Protein AF-A0A251VRC1-F1 (afdb_monomer_lite)

Sequence (57 aa):
MDVRLLHELNVYQDIFKEFYLSKYSGRRLMWQNSLGHCVLKTEFAKGKKELDVSLFQ

Structure (mmCIF, N/CA/C/O backbone):
data_AF-A0A251VRC1-F1
#
_entry.id   AF-A0A251VRC1-F1
#
loop_
_atom_site.group_PDB
_atom_site.id
_atom_site.type_symbol
_atom_site.label_atom_id
_atom_site.label_alt_id
_atom_site.label_comp_id
_atom_site.label_asym_id
_atom_site.label_entity_id
_atom_site.label_seq_id
_atom_site.pdbx_PDB_ins_code
_atom_site.Cartn_x
_atom_site.Cartn_y
_atom_site.Cartn_z
_atom_site.occupancy
_atom_site.B_iso_or_equiv
_atom_site.auth_seq_id
_atom_site.auth_comp_id
_atom_site.auth_asym_id
_atom_site.auth_atom_id
_atom_site.pdbx_PDB_model_num
ATOM 1 N N . MET A 1 1 ? -2.981 -16.732 -3.175 1.00 58.47 1 MET A N 1
ATOM 2 C CA . MET A 1 1 ? -4.406 -16.347 -3.196 1.00 58.47 1 MET A CA 1
ATOM 3 C C . MET A 1 1 ? -4.514 -15.076 -4.001 1.00 58.47 1 MET A C 1
ATOM 5 O O . MET A 1 1 ? -3.677 -14.202 -3.807 1.00 58.47 1 MET A O 1
ATOM 9 N N . ASP A 1 2 ? -5.467 -15.017 -4.923 1.00 71.06 2 ASP A N 1
ATOM 10 C CA . ASP A 1 2 ? -5.725 -13.809 -5.703 1.00 71.06 2 ASP A CA 1
ATOM 11 C C . ASP A 1 2 ? -6.550 -12.842 -4.844 1.00 71.06 2 ASP A C 1
ATOM 13 O O . ASP A 1 2 ? -7.547 -13.249 -4.243 1.00 71.06 2 ASP A O 1
ATOM 17 N N . VAL A 1 3 ? -6.085 -11.604 -4.690 1.00 82.94 3 VAL A N 1
ATOM 18 C CA . VAL A 1 3 ? -6.622 -10.643 -3.713 1.00 82.94 3 VAL A CA 1
ATOM 19 C C . VAL A 1 3 ? -7.056 -9.415 -4.478 1.00 82.94 3 VAL A C 1
ATOM 21 O O . VAL A 1 3 ? -6.250 -8.783 -5.157 1.00 82.94 3 VAL A O 1
ATOM 24 N N . ARG A 1 4 ? -8.333 -9.054 -4.354 1.00 88.00 4 ARG A N 1
ATOM 25 C CA . ARG A 1 4 ? -8.855 -7.837 -4.972 1.00 88.00 4 ARG A CA 1
ATOM 26 C C . ARG A 1 4 ? -8.511 -6.638 -4.103 1.00 88.00 4 ARG A C 1
ATOM 28 O O . ARG A 1 4 ? -9.254 -6.298 -3.189 1.00 88.00 4 ARG A O 1
ATOM 35 N N . LEU A 1 5 ? -7.367 -6.028 -4.391 1.00 88.62 5 LEU A N 1
ATOM 36 C CA . LEU A 1 5 ? -6.953 -4.780 -3.760 1.00 88.62 5 LEU A CA 1
ATOM 37 C C . LEU A 1 5 ? -7.783 -3.607 -4.285 1.00 88.62 5 LEU A C 1
ATOM 39 O O . LEU A 1 5 ? -8.201 -3.587 -5.447 1.00 88.62 5 LEU A O 1
ATOM 43 N N . LEU A 1 6 ? -7.976 -2.606 -3.426 1.00 90.69 6 LEU A N 1
ATOM 44 C CA . LEU A 1 6 ? -8.539 -1.315 -3.813 1.00 90.69 6 LEU A CA 1
ATOM 45 C C . LEU A 1 6 ? -7.704 -0.691 -4.939 1.00 90.69 6 LEU A C 1
ATOM 47 O O . LEU A 1 6 ? -6.482 -0.850 -4.978 1.00 90.69 6 LEU A O 1
ATOM 51 N N . HIS A 1 7 ? -8.361 0.039 -5.844 1.00 94.06 7 HIS A N 1
ATOM 52 C CA . HIS A 1 7 ? -7.715 0.618 -7.026 1.00 94.06 7 HIS A CA 1
ATOM 53 C C . HIS A 1 7 ? -6.475 1.454 -6.672 1.00 94.06 7 HIS A C 1
ATOM 55 O O . HIS A 1 7 ? -5.426 1.270 -7.279 1.00 94.06 7 HIS A O 1
ATOM 61 N N . GLU A 1 8 ? -6.565 2.293 -5.640 1.00 95.50 8 GLU A N 1
ATOM 62 C CA . GLU A 1 8 ? -5.457 3.147 -5.194 1.00 95.50 8 GLU A CA 1
ATOM 63 C C . GLU A 1 8 ? -4.222 2.341 -4.763 1.00 95.50 8 GLU A C 1
ATOM 65 O O . GLU A 1 8 ? -3.099 2.694 -5.115 1.00 95.50 8 GLU A O 1
ATOM 70 N N . LEU A 1 9 ? -4.411 1.211 -4.068 1.00 94.06 9 LEU A N 1
ATOM 71 C CA . LEU A 1 9 ? -3.298 0.348 -3.660 1.00 94.06 9 LEU A CA 1
ATOM 72 C C . LEU A 1 9 ? -2.613 -0.307 -4.862 1.00 94.06 9 LEU A C 1
ATOM 74 O O . LEU A 1 9 ? -1.389 -0.436 -4.857 1.00 94.06 9 LEU A O 1
ATOM 78 N N . ASN A 1 10 ? -3.373 -0.679 -5.897 1.00 93.88 10 ASN A N 1
ATOM 79 C CA . ASN A 1 10 ? -2.790 -1.184 -7.143 1.00 93.88 10 ASN A CA 1
ATOM 80 C C . ASN A 1 10 ? -1.934 -0.106 -7.820 1.00 93.88 10 ASN A C 1
ATOM 82 O O . ASN A 1 10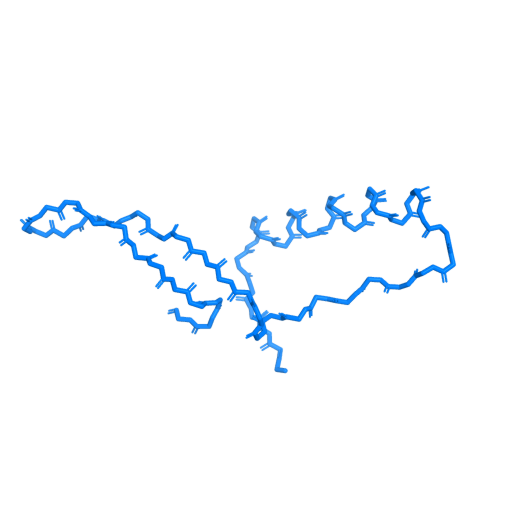 ? -0.796 -0.380 -8.191 1.00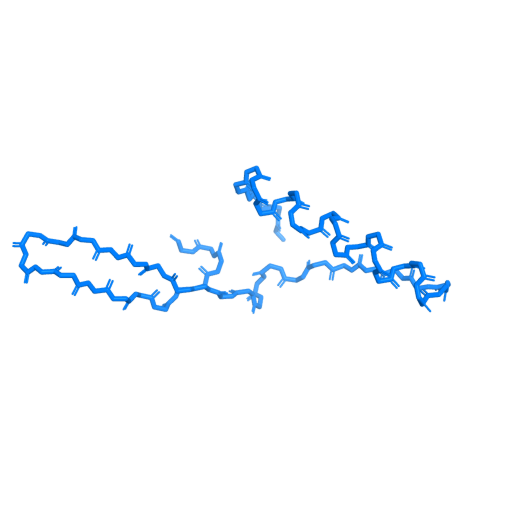 93.88 10 ASN A O 1
ATOM 86 N N . VAL A 1 11 ? -2.431 1.135 -7.887 1.00 96.88 11 VAL A N 1
ATOM 87 C CA . VAL A 1 11 ? -1.676 2.271 -8.441 1.00 96.88 11 VAL A CA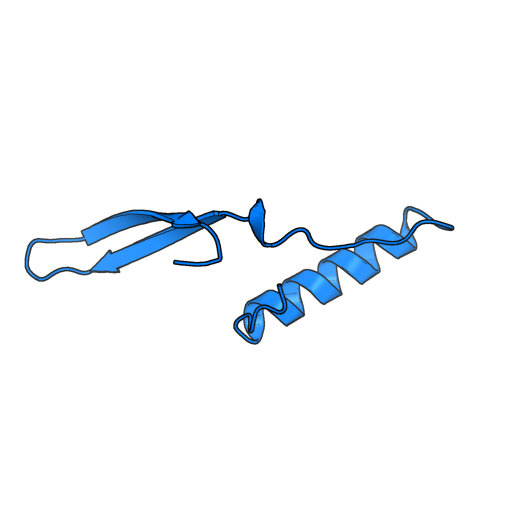 1
ATOM 88 C C . VAL A 1 11 ? -0.357 2.472 -7.689 1.00 96.88 11 VAL A C 1
ATOM 90 O O . VAL A 1 11 ? 0.694 2.609 -8.314 1.00 96.88 11 VAL A O 1
ATOM 93 N N . TYR A 1 12 ? -0.367 2.426 -6.353 1.00 96.62 12 TYR A N 1
ATOM 94 C CA . TYR A 1 12 ? 0.868 2.544 -5.570 1.00 96.62 12 TYR A CA 1
ATOM 95 C C . TYR A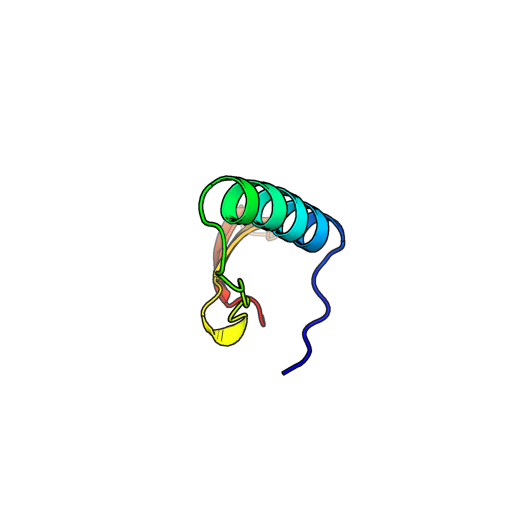 1 12 ? 1.842 1.382 -5.798 1.00 96.62 12 TYR A C 1
ATOM 97 O O . TYR A 1 12 ? 3.054 1.607 -5.875 1.00 96.62 12 TYR A O 1
ATOM 105 N N . GLN A 1 13 ? 1.338 0.152 -5.936 1.00 95.69 13 GLN A N 1
ATOM 106 C CA . GLN A 1 13 ? 2.173 -1.005 -6.264 1.00 95.69 13 GLN A CA 1
ATOM 107 C C . GLN A 1 13 ? 2.835 -0.865 -7.639 1.00 95.69 13 GLN A C 1
ATOM 109 O O . GLN A 1 13 ? 4.019 -1.189 -7.768 1.00 95.69 13 GLN A O 1
ATOM 114 N N . ASP A 1 14 ? 2.113 -0.364 -8.641 1.00 95.88 14 ASP A N 1
ATOM 115 C CA . ASP A 1 14 ? 2.640 -0.166 -9.994 1.00 95.88 14 ASP A CA 1
ATOM 116 C C . ASP A 1 14 ? 3.706 0.934 -10.036 1.00 95.88 14 ASP A C 1
ATOM 118 O O . ASP A 1 14 ? 4.806 0.694 -10.541 1.00 95.88 14 ASP A O 1
ATOM 122 N N . ILE A 1 15 ? 3.449 2.080 -9.395 1.00 98.12 15 ILE A N 1
ATOM 123 C CA . ILE A 1 15 ? 4.435 3.168 -9.261 1.00 98.12 15 ILE A CA 1
ATOM 124 C C . ILE A 1 15 ? 5.726 2.645 -8.616 1.00 98.12 15 ILE A C 1
ATOM 126 O O . ILE A 1 15 ? 6.834 2.902 -9.096 1.00 98.12 15 ILE A O 1
ATOM 130 N N . PHE A 1 16 ? 5.607 1.871 -7.532 1.00 97.62 16 PHE A N 1
ATOM 131 C CA . PHE A 1 16 ? 6.782 1.315 -6.866 1.00 97.62 16 PHE A CA 1
ATOM 132 C C . PHE A 1 16 ? 7.500 0.267 -7.724 1.00 97.62 16 PHE A C 1
ATOM 134 O O . PHE A 1 16 ? 8.731 0.198 -7.721 1.00 97.62 16 PHE A O 1
ATOM 141 N N . LYS A 1 17 ? 6.754 -0.554 -8.465 1.00 96.50 17 LYS A N 1
ATOM 142 C CA . LYS A 1 17 ? 7.316 -1.569 -9.358 1.00 96.50 17 LYS A CA 1
ATOM 143 C C . LYS A 1 17 ? 8.149 -0.929 -10.466 1.00 96.50 17 LYS A C 1
ATOM 145 O O . LYS A 1 17 ? 9.266 -1.391 -10.704 1.00 96.50 17 LYS A O 1
ATOM 150 N N . GLU A 1 18 ? 7.647 0.126 -11.103 1.00 97.06 18 GLU A N 1
ATOM 151 C CA . GLU A 1 18 ? 8.388 0.888 -12.116 1.00 97.06 18 GLU A CA 1
ATOM 152 C C . GLU A 1 18 ? 9.682 1.465 -11.537 1.00 97.06 18 GLU A C 1
ATOM 154 O O . GLU A 1 18 ? 10.770 1.231 -12.075 1.00 97.06 18 GLU A O 1
ATOM 159 N N . PHE A 1 19 ? 9.584 2.127 -10.381 1.00 98.00 19 PHE A N 1
ATOM 160 C CA . PHE A 1 19 ? 10.744 2.639 -9.657 1.00 98.00 19 PHE A CA 1
ATOM 161 C C . PHE A 1 19 ? 11.777 1.537 -9.369 1.00 98.00 19 PHE A C 1
ATOM 163 O O . PHE A 1 19 ? 12.954 1.682 -9.712 1.00 98.00 19 PHE A O 1
ATOM 170 N N . TYR A 1 20 ? 11.356 0.417 -8.779 1.00 98.06 20 TYR A N 1
ATOM 171 C CA . TYR A 1 20 ? 12.254 -0.670 -8.392 1.00 98.06 20 TYR A CA 1
ATOM 172 C C . TYR A 1 20 ? 12.968 -1.279 -9.604 1.00 98.06 20 TYR A C 1
ATOM 174 O O . TYR A 1 20 ? 14.186 -1.465 -9.576 1.00 98.06 20 TYR A O 1
ATOM 182 N N . LEU A 1 21 ? 12.230 -1.566 -10.679 1.00 96.94 21 LEU A N 1
ATOM 183 C CA . LEU A 1 21 ? 12.785 -2.207 -11.872 1.00 96.94 21 LEU A CA 1
ATOM 184 C C . LEU A 1 21 ? 13.690 -1.269 -12.680 1.00 96.94 21 LEU A C 1
ATOM 186 O O . LEU A 1 21 ? 14.640 -1.752 -13.294 1.00 96.94 21 LEU A O 1
ATOM 190 N N . SER A 1 22 ? 13.466 0.050 -12.626 1.00 96.94 22 SER A N 1
ATOM 191 C CA . SER A 1 22 ? 14.386 1.033 -13.222 1.00 96.94 22 SER A CA 1
ATOM 192 C C . SER A 1 22 ? 15.773 1.018 -12.564 1.00 96.94 22 SER A C 1
ATOM 194 O O . SER A 1 22 ? 16.784 1.213 -13.237 1.00 96.94 22 SER A O 1
ATOM 196 N N . LYS A 1 23 ? 15.833 0.747 -11.252 1.00 97.81 23 LYS A N 1
ATOM 197 C CA . LYS A 1 23 ? 17.077 0.732 -10.470 1.00 97.81 23 LYS A CA 1
ATOM 198 C C . LYS A 1 23 ? 17.744 -0.643 -10.435 1.00 97.81 23 LYS A C 1
ATOM 200 O O . LYS A 1 23 ? 18.968 -0.729 -10.366 1.00 97.81 23 LYS A O 1
ATOM 205 N N . TYR A 1 24 ? 16.954 -1.714 -10.455 1.00 97.19 24 TYR A N 1
ATOM 206 C CA . TYR A 1 24 ? 17.435 -3.086 -10.296 1.00 97.19 24 TYR A CA 1
ATOM 207 C C . TYR A 1 24 ? 17.030 -3.952 -11.491 1.00 97.19 24 TYR A C 1
ATOM 209 O O . TYR A 1 24 ? 16.029 -4.673 -11.458 1.00 97.19 24 TYR A O 1
ATOM 217 N N . SER A 1 25 ? 17.844 -3.901 -12.546 1.00 94.88 25 SER A N 1
ATOM 218 C CA . SER A 1 25 ? 17.626 -4.672 -13.770 1.00 94.88 25 SER A CA 1
ATOM 219 C C . SER A 1 25 ? 17.794 -6.185 -13.555 1.00 94.88 25 SER A C 1
ATOM 221 O O . SER A 1 25 ? 18.476 -6.646 -12.637 1.00 94.88 25 SER A O 1
ATOM 223 N N . GLY A 1 26 ? 17.121 -6.980 -14.395 1.00 95.69 26 GLY A N 1
ATOM 224 C CA . GLY A 1 26 ? 17.179 -8.448 -14.355 1.00 95.69 26 GLY A CA 1
ATOM 225 C C . GLY A 1 26 ? 16.427 -9.099 -13.187 1.00 95.69 26 GLY A C 1
ATOM 226 O O . GLY A 1 26 ? 16.506 -10.314 -13.010 1.00 95.69 26 GLY A O 1
ATOM 227 N N . ARG A 1 27 ? 15.692 -8.319 -12.384 1.00 97.19 27 ARG A N 1
ATOM 228 C CA . ARG A 1 27 ? 14.878 -8.825 -11.271 1.00 97.19 27 ARG A CA 1
ATOM 229 C C . ARG A 1 27 ? 13.394 -8.853 -11.620 1.00 97.19 27 ARG A C 1
ATOM 231 O O . ARG A 1 27 ? 12.926 -8.123 -12.488 1.00 97.19 27 ARG A O 1
ATOM 238 N N . ARG A 1 28 ? 12.639 -9.673 -10.887 1.00 94.62 28 ARG A N 1
ATOM 239 C CA . ARG A 1 28 ? 11.173 -9.709 -10.927 1.00 94.62 28 ARG A CA 1
ATOM 240 C C . ARG A 1 28 ? 10.619 -9.423 -9.538 1.00 94.62 28 ARG A C 1
ATOM 242 O O . ARG A 1 28 ? 10.965 -10.120 -8.589 1.00 94.62 28 ARG A O 1
ATOM 249 N N . LEU A 1 29 ? 9.747 -8.425 -9.437 1.00 95.12 29 LEU A N 1
ATOM 250 C CA . LEU A 1 29 ? 9.021 -8.113 -8.209 1.00 95.12 29 LEU A CA 1
ATOM 251 C C . LEU A 1 29 ? 7.746 -8.964 -8.128 1.00 95.12 29 LEU A C 1
ATOM 253 O O . LEU A 1 29 ? 7.005 -9.057 -9.107 1.00 95.12 29 LEU A O 1
ATOM 257 N N . MET A 1 30 ? 7.499 -9.584 -6.973 1.00 93.69 30 MET A N 1
ATOM 258 C CA . MET A 1 30 ? 6.256 -10.301 -6.670 1.00 93.69 30 MET A CA 1
ATOM 259 C C . MET A 1 30 ? 5.756 -9.881 -5.289 1.00 93.69 30 MET A C 1
ATOM 261 O O . MET A 1 30 ? 6.485 -10.010 -4.306 1.00 93.69 30 MET A O 1
ATOM 265 N N . TRP A 1 31 ? 4.517 -9.402 -5.217 1.00 92.81 31 TRP A N 1
ATOM 266 C CA . TRP A 1 31 ? 3.887 -8.982 -3.968 1.00 92.81 31 TRP A CA 1
ATOM 267 C C . TRP A 1 31 ? 3.360 -10.191 -3.187 1.00 92.81 31 TRP A C 1
ATOM 269 O O . TRP A 1 31 ? 2.624 -11.016 -3.725 1.00 92.81 31 TRP A O 1
ATOM 279 N N . GLN A 1 32 ? 3.740 -10.300 -1.912 1.00 94.06 32 GLN A N 1
ATOM 280 C CA . GLN A 1 32 ? 3.274 -11.349 -0.999 1.00 94.06 32 GLN A CA 1
ATOM 281 C C . GLN A 1 32 ? 2.198 -10.778 -0.072 1.00 94.06 32 GLN A C 1
ATOM 283 O O . GLN A 1 32 ? 2.482 -10.377 1.054 1.00 94.06 32 GLN A O 1
ATOM 288 N N . ASN A 1 33 ? 0.954 -10.735 -0.555 1.00 91.75 33 ASN A N 1
ATOM 289 C CA . ASN A 1 33 ? -0.168 -10.117 0.164 1.00 91.75 33 ASN A CA 1
ATOM 290 C C . ASN A 1 33 ? -0.418 -10.729 1.553 1.00 91.75 33 ASN A C 1
ATOM 292 O O . ASN A 1 33 ? -0.846 -10.024 2.458 1.00 91.75 33 ASN A O 1
ATOM 296 N N . SER A 1 34 ? -0.084 -12.008 1.755 1.00 93.44 34 SER A N 1
ATOM 297 C CA . SER A 1 34 ? -0.203 -12.686 3.054 1.00 93.44 34 SER A CA 1
ATOM 298 C C . SER A 1 34 ? 0.711 -12.134 4.145 1.00 93.44 34 SER A C 1
ATOM 300 O O . SER A 1 34 ? 0.513 -12.451 5.311 1.00 93.44 34 SER A O 1
ATOM 302 N N . LEU A 1 35 ? 1.724 -11.351 3.773 1.00 94.44 35 LEU A N 1
ATOM 303 C CA . LEU A 1 35 ? 2.635 -10.683 4.702 1.00 94.44 35 LEU A CA 1
ATOM 304 C C . LEU A 1 35 ? 2.309 -9.187 4.857 1.00 94.44 35 LEU A C 1
ATOM 306 O O . LEU A 1 35 ? 2.993 -8.486 5.599 1.00 94.44 35 LEU A O 1
ATOM 310 N N . GLY A 1 36 ? 1.308 -8.682 4.131 1.00 93.25 36 GLY A N 1
ATOM 311 C CA . GLY A 1 36 ? 0.907 -7.281 4.177 1.00 93.25 36 GLY A CA 1
ATOM 312 C C . GLY A 1 36 ? 0.083 -6.959 5.424 1.00 93.25 36 GLY A C 1
ATOM 313 O O . GLY A 1 36 ? -0.771 -7.748 5.826 1.00 93.25 36 GLY A O 1
ATOM 314 N N . HIS A 1 37 ? 0.308 -5.773 5.987 1.00 96.25 37 HIS A N 1
ATOM 315 C CA . HIS A 1 37 ? -0.498 -5.179 7.053 1.00 96.25 37 HIS A CA 1
ATOM 316 C C . HIS A 1 37 ? -0.691 -3.681 6.789 1.00 96.25 37 HIS A C 1
ATOM 318 O O . HIS A 1 37 ? 0.091 -3.070 6.050 1.00 96.25 37 HIS A O 1
ATOM 324 N N . CYS A 1 38 ? -1.728 -3.088 7.369 1.00 95.50 38 CYS A N 1
ATOM 325 C CA . CYS A 1 38 ? -1.968 -1.654 7.337 1.00 95.50 38 CYS A CA 1
ATOM 326 C C . CYS A 1 38 ? -2.673 -1.184 8.613 1.00 95.50 38 CYS A C 1
ATOM 328 O O . CYS A 1 38 ? -3.281 -1.965 9.341 1.00 95.50 38 CYS A O 1
ATOM 330 N N . VAL A 1 39 ? -2.597 0.123 8.869 1.00 97.69 39 VAL A N 1
ATOM 331 C CA . VAL A 1 39 ? -3.310 0.757 9.978 1.00 97.69 39 VAL A CA 1
ATOM 332 C C . VAL A 1 39 ? -4.543 1.472 9.443 1.00 97.69 39 VAL A C 1
ATOM 334 O O . VAL A 1 39 ? -4.430 2.415 8.656 1.00 97.69 39 VAL A O 1
ATOM 337 N N . LEU A 1 40 ? -5.722 1.057 9.900 1.00 96.75 40 LEU A N 1
ATOM 338 C CA . LEU A 1 40 ? -6.988 1.708 9.584 1.00 96.75 40 LEU A CA 1
ATOM 339 C C . LEU A 1 40 ? -7.369 2.686 10.691 1.00 96.75 40 LEU A C 1
ATOM 341 O O . LEU A 1 40 ? -7.573 2.305 11.845 1.00 96.75 40 LEU A O 1
ATOM 345 N N . LYS A 1 41 ? -7.524 3.957 10.325 1.00 97.75 41 LYS A N 1
ATOM 346 C CA . LYS A 1 41 ? -8.141 4.963 11.193 1.00 97.75 41 LYS A CA 1
ATOM 347 C C . LYS A 1 41 ? -9.651 4.828 11.082 1.00 97.75 41 LYS A C 1
ATOM 349 O O . LYS A 1 41 ? -10.213 4.993 10.005 1.00 97.75 41 LYS A O 1
ATOM 354 N N . THR A 1 42 ? -10.296 4.522 12.197 1.00 97.38 42 THR A N 1
ATOM 355 C CA . THR A 1 42 ? -11.729 4.225 12.255 1.00 97.38 42 THR A CA 1
ATOM 356 C C . THR A 1 42 ? -12.425 5.128 13.261 1.00 97.38 42 THR A C 1
ATOM 358 O O . THR A 1 42 ? -11.858 5.514 14.288 1.00 97.38 42 THR A O 1
ATOM 361 N N . GLU A 1 43 ? -13.673 5.474 12.961 1.00 97.81 43 GLU A N 1
ATOM 362 C CA . GLU A 1 43 ? -14.533 6.248 13.849 1.00 97.81 43 GLU A CA 1
ATOM 363 C C . GLU A 1 43 ? -15.675 5.358 14.333 1.00 97.81 43 GLU A C 1
ATOM 365 O O . GLU A 1 43 ? -16.541 4.953 13.561 1.00 97.81 43 GLU A O 1
ATOM 370 N N . PHE A 1 44 ? -15.670 5.036 15.625 1.00 96.94 44 PHE A N 1
ATOM 371 C CA . PHE A 1 44 ? -16.770 4.332 16.274 1.00 96.94 44 PHE A CA 1
ATOM 372 C C . PHE A 1 44 ? -17.633 5.318 17.061 1.00 96.94 44 PHE A C 1
ATOM 374 O O . PHE A 1 44 ? -17.165 6.377 17.480 1.00 96.94 44 PHE A O 1
ATOM 381 N N . ALA A 1 45 ? -18.872 4.928 17.380 1.00 97.50 45 ALA A N 1
ATOM 382 C CA . ALA A 1 45 ? -19.778 5.740 18.202 1.00 97.50 45 ALA A CA 1
ATOM 383 C C . ALA A 1 45 ? -19.181 6.139 19.570 1.00 97.50 45 ALA A C 1
ATOM 385 O O . ALA A 1 45 ? -19.569 7.148 20.149 1.00 97.50 45 ALA A O 1
ATOM 386 N N . LYS A 1 46 ? -18.222 5.356 20.089 1.00 96.19 46 LYS A N 1
ATOM 387 C CA . LYS A 1 46 ? -17.518 5.607 21.360 1.00 96.19 46 LYS A CA 1
ATOM 388 C C . LYS A 1 46 ? -16.131 6.249 21.189 1.00 96.19 46 LYS A C 1
ATOM 390 O O . LYS A 1 46 ? -15.365 6.287 22.149 1.00 96.19 46 LYS A O 1
ATOM 395 N N . GLY A 1 47 ? -15.790 6.724 19.991 1.00 97.25 47 GLY A N 1
ATOM 396 C CA . GLY A 1 47 ? -14.550 7.449 19.710 1.00 97.25 47 GLY A CA 1
ATOM 397 C C . GLY A 1 47 ? -13.706 6.853 18.582 1.00 97.25 47 GLY A C 1
ATOM 398 O O . GLY A 1 47 ? -14.016 5.803 18.018 1.00 97.25 47 GLY A O 1
ATOM 399 N N . LYS A 1 48 ? -12.612 7.550 18.263 1.00 98.12 48 LYS A N 1
ATOM 400 C CA . LYS A 1 48 ? -11.676 7.164 17.199 1.00 98.12 48 LYS A CA 1
ATOM 401 C C . LYS A 1 48 ? -10.714 6.077 17.670 1.00 98.12 48 LYS A C 1
ATOM 403 O O . LYS A 1 48 ? -10.295 6.078 18.832 1.00 98.12 48 LYS A O 1
ATOM 408 N N . LYS A 1 49 ? -10.362 5.163 16.770 1.00 97.75 49 LYS A N 1
ATOM 409 C CA . LYS A 1 49 ? -9.409 4.072 17.008 1.00 97.75 49 LYS A CA 1
ATOM 410 C C . LYS A 1 49 ? -8.535 3.854 15.781 1.00 97.75 49 LYS A C 1
ATOM 412 O O . LYS A 1 49 ? -8.956 4.108 14.656 1.00 97.75 49 LYS A O 1
ATOM 417 N N . GLU A 1 50 ? -7.338 3.342 16.018 1.00 98.06 50 GLU A N 1
ATOM 418 C CA . GLU A 1 50 ? -6.441 2.854 14.977 1.00 98.06 50 GLU A CA 1
ATOM 419 C C . GLU A 1 50 ? -6.373 1.335 15.097 1.00 98.06 50 GLU A C 1
ATOM 421 O O . GLU A 1 50 ? -6.187 0.809 16.196 1.00 98.06 50 GLU A O 1
ATOM 426 N N . LEU A 1 51 ? -6.608 0.642 13.987 1.00 97.75 51 LEU A N 1
ATOM 427 C CA . LEU A 1 51 ? -6.618 -0.814 13.923 1.00 97.75 51 LEU A CA 1
ATOM 428 C C . LEU A 1 51 ? -5.436 -1.268 13.07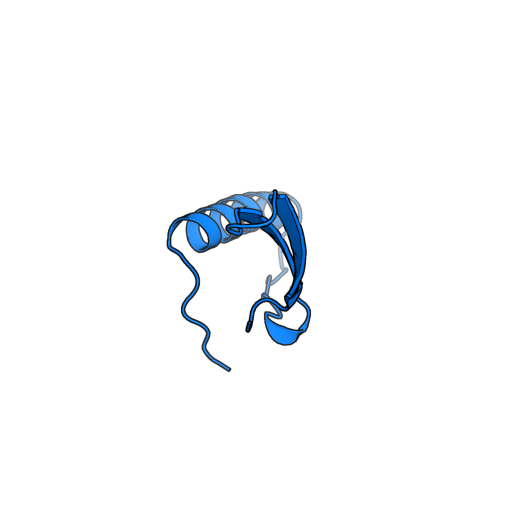9 1.00 97.75 51 LEU A C 1
ATOM 430 O O . LEU A 1 51 ? -5.368 -0.909 11.909 1.00 97.75 51 LEU A O 1
ATOM 434 N N . ASP A 1 52 ? -4.540 -2.053 13.665 1.00 97.56 52 ASP A 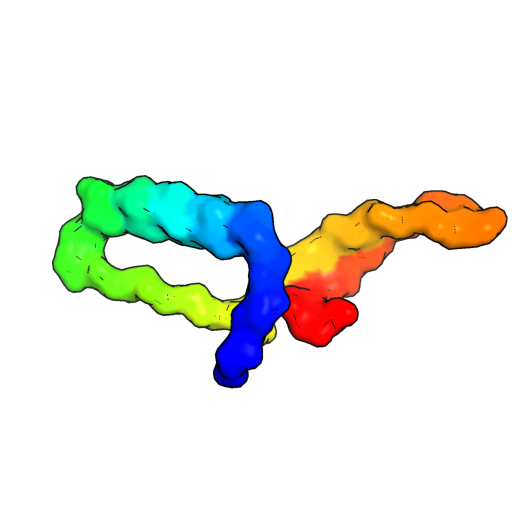N 1
ATOM 435 C CA . ASP A 1 52 ? -3.526 -2.790 12.912 1.00 97.56 52 ASP A CA 1
ATOM 436 C C . ASP A 1 52 ? -4.158 -4.077 12.376 1.00 97.56 52 ASP A C 1
ATOM 438 O O . ASP A 1 52 ? -4.667 -4.900 13.148 1.00 97.56 52 ASP A O 1
ATOM 442 N N . VAL A 1 53 ? -4.205 -4.203 11.053 1.00 96.50 53 VAL A N 1
ATOM 443 C CA . VAL A 1 53 ? -4.872 -5.303 10.359 1.00 96.50 53 VAL A CA 1
ATOM 444 C C . VAL A 1 53 ? -3.993 -5.853 9.244 1.00 96.50 53 VAL A C 1
ATOM 446 O O . VAL A 1 53 ? -3.276 -5.128 8.559 1.00 96.50 53 VAL A O 1
ATOM 449 N N . SER A 1 54 ? -4.068 -7.161 9.029 1.00 95.88 54 SER A N 1
ATOM 450 C CA . SER A 1 54 ? -3.528 -7.801 7.833 1.00 95.88 54 SER A CA 1
ATOM 451 C C . SER A 1 54 ? -4.277 -7.344 6.581 1.00 95.88 54 SER A C 1
ATOM 453 O O . SER A 1 54 ? -5.440 -6.956 6.639 1.00 95.88 54 SER A O 1
ATOM 455 N N . LEU A 1 55 ? -3.641 -7.478 5.418 1.00 92.88 55 LEU A N 1
ATOM 456 C CA . LEU A 1 55 ? -4.223 -7.096 4.125 1.00 92.88 55 LEU A CA 1
ATOM 457 C C . LEU A 1 55 ? -5.458 -7.932 3.712 1.00 92.88 55 LEU A C 1
ATOM 459 O O . LEU A 1 55 ? -6.055 -7.670 2.670 1.00 92.88 55 LEU A O 1
ATOM 463 N N . PHE A 1 56 ? -5.819 -8.963 4.484 1.00 92.19 56 PHE A N 1
ATOM 464 C CA . PHE A 1 56 ? -6.983 -9.825 4.238 1.00 92.19 56 PHE A CA 1
ATOM 465 C C . PHE A 1 56 ? -8.194 -9.528 5.127 1.00 92.19 56 PHE A C 1
ATOM 467 O O . PHE A 1 56 ? -9.241 -10.141 4.916 1.00 92.19 56 PHE A O 1
ATOM 474 N N . GLN A 1 57 ? -8.039 -8.665 6.130 1.00 88.06 57 GLN A N 1
ATOM 475 C CA . GLN A 1 57 ? -9.111 -8.256 7.043 1.00 88.06 57 GLN A CA 1
ATOM 476 C C . GLN A 1 57 ? -9.870 -7.056 6.481 1.00 88.06 57 GLN A C 1
ATOM 478 O O . GLN A 1 57 ? -11.101 -7.022 6.697 1.00 88.06 57 GLN A O 1
#

Organism: Helianthus annuus (NCBI:txid4232)

Secondary structure (DSSP, 8-state):
------HHHHHHHHHHHHHHHHHSTT------GGG-EEEEEEEETTEEEEEEEETT-

pLDDT: mean 94.2, std 6.46, range [58.47, 98.12]

InterPro domains:
  IPR016158 Cullin homology domain [PS50069] (1-57)
  IPR036317 Cullin homology domain superfamily [SSF75632] (2-57)
  IPR045093 Cullin [PTHR11932] (3-57)
  IPR059120 Cullin-like, alpha+beta domain [PF26557] (2-57)

Radius of gyration: 15.18 Å; chains: 1; bounding box: 37×24×36 Å

Foldseek 3Di:
DDDDDDPVVVVVVVVVQVVVCVVDPPDDDDDDQQPAWDWDFDADPVGIDIDIGRSVD